Protein AF-A0A355R734-F1 (afdb_monomer_lite)

Secondary structure (DSSP, 8-state):
----HHHHHHHHHHHHHHHHHHHHHHHHHHHHHHHHTTT--TTTSPPPTTTS-HHHHHHHHHHHHHHHHHHHHHHTT-HHHHHHHHHHHHHHTTTTT-

Foldseek 3Di:
DPPPVVVVVVVVVVVVVVVVVLVVLLVVLVVVVVVVCVPPDCVPNPDDLVPDDPLVNVLVVVVVVLVVVLVVCVVVVVVVVNSVSSSCCSVPPSNPPD

pLDDT: mean 83.43, std 11.1, range [43.88, 95.94]

Sequence (98 aa):
SATDYSGEMAVSEQILQRSADAYRRIRNTARFLLSNLSGFDPARDLLAPEDMLALDRWAVDRTLLLQRELEEHYSEYRFWNVYSKVHNFCVQELGGFY

Structure (mmCIF, N/CA/C/O backbone):
data_AF-A0A355R734-F1
#
_entry.id   AF-A0A355R734-F1
#
loop_
_atom_site.group_PDB
_atom_site.id
_atom_site.type_symbol
_atom_site.label_atom_id
_atom_site.label_alt_id
_atom_site.label_comp_id
_atom_site.label_asym_id
_atom_site.label_entity_id
_atom_site.label_seq_id
_atom_site.pdbx_PDB_ins_code
_atom_site.Cartn_x
_atom_site.Cartn_y
_atom_site.Cartn_z
_atom_site.occupancy
_atom_site.B_iso_or_equiv
_atom_site.auth_seq_id
_atom_site.auth_comp_id
_atom_site.auth_asym_id
_atom_site.auth_atom_id
_atom_site.pdbx_PDB_model_num
ATOM 1 N N . SER A 1 1 ? -25.159 10.478 40.161 1.00 43.88 1 SER A N 1
ATOM 2 C CA . SER A 1 1 ? -24.238 9.642 39.376 1.00 43.88 1 SER A CA 1
ATOM 3 C C . SER A 1 1 ? -23.864 10.406 38.125 1.00 43.88 1 SER A C 1
ATOM 5 O O . SER A 1 1 ? -24.583 10.340 37.139 1.00 43.88 1 SER A O 1
ATOM 7 N N . ALA A 1 2 ? -22.836 11.252 38.221 1.00 50.59 2 ALA A N 1
ATOM 8 C CA . ALA A 1 2 ? -22.261 11.919 37.062 1.00 50.59 2 ALA A CA 1
ATOM 9 C C . ALA A 1 2 ? -21.464 10.846 36.325 1.00 50.59 2 ALA A C 1
ATOM 11 O O . ALA A 1 2 ? -20.352 10.515 36.724 1.00 50.59 2 ALA A O 1
ATOM 12 N N . THR A 1 3 ? -22.124 10.190 35.373 1.00 47.56 3 THR A N 1
ATOM 13 C CA . THR A 1 3 ? -21.491 9.247 34.457 1.00 47.56 3 THR A CA 1
ATOM 14 C C . THR A 1 3 ? -20.259 9.930 33.875 1.00 47.56 3 THR A C 1
ATOM 16 O O . THR A 1 3 ? -20.309 11.116 33.549 1.00 47.56 3 THR A O 1
ATOM 19 N N . ASP A 1 4 ? -19.150 9.205 33.847 1.00 55.72 4 ASP A N 1
ATOM 20 C CA . ASP A 1 4 ? -17.816 9.642 33.443 1.00 55.72 4 ASP A CA 1
ATOM 21 C C . ASP A 1 4 ? -17.756 9.981 31.940 1.00 55.72 4 ASP A C 1
ATOM 23 O O . ASP A 1 4 ? -17.103 9.322 31.135 1.00 55.72 4 ASP A O 1
ATOM 27 N N . TYR A 1 5 ? -18.492 11.017 31.538 1.00 54.62 5 TYR A N 1
ATOM 28 C CA . TYR A 1 5 ? -18.558 11.485 30.157 1.00 54.62 5 TYR A CA 1
ATOM 29 C C . TYR A 1 5 ? -17.242 12.130 29.720 1.00 54.62 5 TYR A C 1
ATOM 31 O O . TYR A 1 5 ? -16.937 12.143 28.533 1.00 54.62 5 TYR A O 1
ATOM 39 N N . SER A 1 6 ? -16.442 12.641 30.662 1.00 62.53 6 SER A N 1
ATOM 40 C CA . SER A 1 6 ? -15.106 13.175 30.386 1.00 62.53 6 SER A CA 1
ATOM 41 C C . SER A 1 6 ? -14.143 12.093 29.902 1.00 62.53 6 SER A C 1
ATOM 43 O O . SER A 1 6 ? -13.412 12.330 28.940 1.00 62.53 6 SER A O 1
ATOM 45 N N . GLY A 1 7 ? -14.162 10.908 30.527 1.00 68.12 7 GLY A N 1
ATOM 46 C CA . GLY A 1 7 ? -13.354 9.770 30.096 1.00 68.12 7 GLY A CA 1
ATOM 47 C C . GLY A 1 7 ? -13.785 9.248 28.725 1.00 68.12 7 GLY A C 1
ATOM 48 O O . GLY A 1 7 ? -12.944 9.065 27.845 1.00 68.12 7 GLY A O 1
ATOM 49 N N . GLU A 1 8 ? -15.092 9.085 28.503 1.00 66.38 8 GLU A N 1
ATOM 50 C CA . GLU A 1 8 ? -15.629 8.627 27.212 1.00 66.38 8 GLU A CA 1
ATOM 51 C C . GLU A 1 8 ? -15.377 9.630 26.070 1.00 66.38 8 GLU A C 1
ATOM 53 O O . GLU A 1 8 ? -14.981 9.224 24.973 1.00 66.38 8 GLU A O 1
ATOM 58 N N . MET A 1 9 ? -15.527 10.940 26.314 1.00 68.12 9 MET A N 1
ATOM 59 C CA . MET A 1 9 ? -15.197 11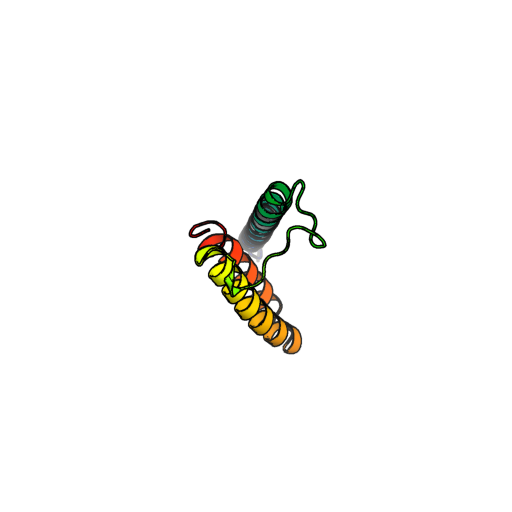.980 25.327 1.00 68.12 9 MET A CA 1
ATOM 60 C C . MET A 1 9 ? -13.710 11.987 24.971 1.00 68.12 9 MET A C 1
ATOM 62 O O . MET A 1 9 ? -13.383 12.034 23.786 1.00 68.12 9 MET A O 1
ATOM 66 N N . ALA A 1 10 ? -12.816 11.899 25.961 1.00 70.75 10 ALA A N 1
ATOM 67 C CA . ALA A 1 10 ? -11.373 11.879 25.717 1.00 70.75 10 ALA A CA 1
ATOM 68 C C . ALA A 1 10 ? -10.945 10.648 24.898 1.00 70.75 10 ALA A C 1
ATOM 70 O O . ALA A 1 10 ? -10.120 10.756 23.989 1.00 70.75 10 ALA A O 1
ATOM 71 N N . VAL A 1 11 ? -11.539 9.481 25.171 1.00 71.94 11 VAL A N 1
ATOM 72 C CA . VAL A 1 11 ? -11.313 8.258 24.385 1.00 71.94 11 VAL A CA 1
ATOM 73 C C . VAL A 1 11 ? -11.815 8.429 22.948 1.00 71.94 11 VAL A C 1
ATOM 75 O O . VAL A 1 11 ? -11.100 8.076 22.011 1.00 71.94 11 VAL A O 1
ATOM 78 N N . SER A 1 12 ? -13.000 9.012 22.751 1.00 76.88 12 SER A N 1
ATOM 79 C CA . SER A 1 12 ? -13.563 9.271 21.419 1.00 76.88 12 SER A CA 1
ATOM 80 C C . SER A 1 12 ? -12.690 10.222 20.592 1.00 76.88 12 SER A C 1
ATOM 82 O O . SER A 1 12 ? -12.340 9.913 19.451 1.00 76.88 12 SER A O 1
ATOM 84 N N . GLU A 1 13 ? -12.252 11.338 21.181 1.00 77.62 13 GLU A N 1
ATOM 85 C CA . GLU A 1 13 ? -11.359 12.297 20.522 1.00 77.62 13 GLU A CA 1
ATOM 86 C C . GLU A 1 13 ? -10.023 11.644 20.142 1.00 77.62 13 GLU A C 1
ATOM 88 O O . GLU A 1 13 ? -9.551 11.787 19.013 1.00 77.62 13 GLU A O 1
ATOM 93 N N . GLN A 1 14 ? -9.454 10.832 21.036 1.00 79.88 14 GLN A N 1
ATOM 94 C CA . GLN A 1 14 ? -8.227 10.094 20.753 1.00 79.88 14 GLN A CA 1
ATOM 95 C C . GLN A 1 14 ? -8.404 9.070 19.615 1.00 79.88 14 GLN A C 1
ATOM 97 O O . GLN A 1 14 ? -7.501 8.910 18.788 1.00 79.88 14 GLN A O 1
ATOM 102 N N . ILE A 1 15 ? -9.548 8.381 19.542 1.00 76.94 15 ILE A N 1
ATOM 103 C CA . ILE A 1 15 ? -9.871 7.433 18.461 1.00 76.94 15 ILE A CA 1
ATOM 104 C C . ILE A 1 15 ? -10.016 8.163 17.121 1.00 76.94 15 ILE A C 1
ATOM 106 O O . ILE A 1 15 ? -9.450 7.724 16.112 1.00 76.94 15 ILE A O 1
ATOM 110 N N . LEU A 1 16 ? -10.734 9.289 17.099 1.00 76.88 16 LEU A N 1
ATOM 111 C CA . LEU A 1 16 ? -10.906 10.109 15.899 1.00 76.88 16 LEU A CA 1
ATOM 112 C C . LEU A 1 16 ? -9.567 10.665 15.410 1.00 76.88 16 LEU A C 1
ATOM 114 O O . LEU A 1 16 ? -9.264 10.577 14.219 1.00 76.88 16 LEU A O 1
ATOM 118 N N . GLN A 1 17 ? -8.728 11.153 16.325 1.00 83.31 17 GLN A N 1
ATOM 119 C CA . GLN A 1 17 ? -7.406 11.673 15.994 1.00 83.31 17 GLN A CA 1
ATOM 120 C C . GLN A 1 17 ? -6.507 10.588 15.382 1.00 83.31 17 GLN A C 1
ATOM 122 O O . GLN A 1 17 ? -5.928 10.799 14.316 1.00 83.31 17 GLN A O 1
ATOM 127 N N . ARG A 1 18 ? -6.457 9.392 15.988 1.00 82.00 18 ARG A N 1
ATOM 128 C CA . ARG A 1 18 ? -5.708 8.244 15.437 1.00 82.00 18 ARG A CA 1
ATOM 129 C C . ARG A 1 18 ? -6.197 7.853 14.042 1.00 82.00 18 ARG A C 1
ATOM 131 O O . ARG A 1 18 ? -5.384 7.545 13.172 1.00 82.00 18 ARG A O 1
ATOM 138 N N . SER A 1 19 ? -7.510 7.898 13.820 1.00 80.12 19 SER A N 1
ATOM 139 C CA . SER A 1 19 ? -8.119 7.597 12.518 1.00 80.12 19 SER A CA 1
ATOM 140 C C . SER A 1 19 ? -7.731 8.634 11.459 1.00 80.12 19 SER A C 1
ATOM 142 O O . SER A 1 19 ? -7.357 8.284 10.337 1.00 80.12 19 SER A O 1
ATOM 144 N N . ALA A 1 20 ? -7.751 9.919 11.824 1.00 83.2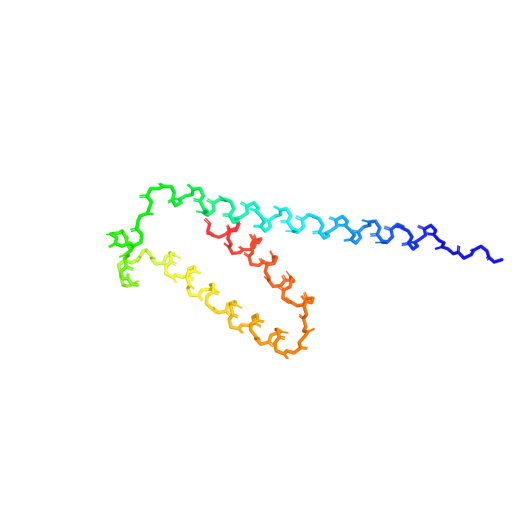5 20 ALA A N 1
ATOM 145 C CA . ALA A 1 20 ? -7.334 11.008 10.947 1.00 83.25 20 ALA A CA 1
ATOM 146 C C . ALA A 1 20 ? -5.845 10.915 10.582 1.00 83.25 20 ALA A C 1
ATOM 148 O O . ALA A 1 20 ? -5.480 11.123 9.422 1.00 83.25 20 ALA A O 1
ATOM 149 N N . ASP A 1 21 ? -4.984 10.583 11.545 1.00 85.31 21 ASP A N 1
ATOM 150 C CA . ASP A 1 21 ? -3.540 10.467 11.338 1.00 85.31 21 ASP A CA 1
ATOM 151 C C . ASP A 1 21 ? -3.181 9.320 10.389 1.00 85.31 21 ASP A C 1
ATOM 153 O O . ASP A 1 21 ? -2.406 9.517 9.445 1.00 85.31 21 ASP A O 1
ATOM 157 N N . ALA A 1 22 ? -3.806 8.156 10.570 1.00 82.50 22 ALA A N 1
ATOM 158 C CA . ALA A 1 22 ? -3.629 7.022 9.674 1.00 82.50 22 ALA A CA 1
ATOM 159 C C . ALA A 1 22 ? -4.093 7.330 8.248 1.00 82.50 22 ALA A C 1
ATOM 161 O O . ALA A 1 22 ? -3.360 7.072 7.292 1.00 82.50 22 ALA A O 1
ATOM 162 N N . TYR A 1 23 ? -5.270 7.949 8.093 1.00 83.88 23 TYR A N 1
ATOM 163 C CA . TYR A 1 23 ? -5.761 8.374 6.783 1.00 83.88 23 TYR A CA 1
ATOM 164 C C . TYR A 1 23 ? -4.789 9.350 6.109 1.00 83.88 23 TYR A C 1
ATOM 166 O O . TYR A 1 23 ? -4.456 9.204 4.929 1.00 83.88 23 TYR A O 1
ATOM 174 N N . ARG A 1 24 ? -4.279 10.332 6.865 1.00 87.56 24 ARG A N 1
ATOM 175 C CA . ARG A 1 24 ? -3.322 11.320 6.352 1.00 87.56 24 ARG A CA 1
ATOM 176 C C . ARG A 1 24 ? -2.041 10.643 5.862 1.00 87.56 24 ARG A C 1
ATOM 178 O O . ARG A 1 24 ? -1.507 11.054 4.832 1.00 87.56 24 ARG A O 1
ATOM 185 N N . ARG A 1 25 ? -1.574 9.601 6.558 1.00 86.38 25 ARG A N 1
ATOM 186 C CA . ARG A 1 25 ? -0.401 8.817 6.156 1.00 86.38 25 ARG A CA 1
ATOM 187 C C . ARG A 1 25 ? -0.648 8.011 4.884 1.00 86.38 25 ARG A C 1
ATOM 189 O O . ARG A 1 25 ? 0.121 8.182 3.945 1.00 86.38 25 ARG A O 1
ATOM 196 N N . ILE A 1 26 ? -1.738 7.246 4.815 1.00 86.50 26 ILE A N 1
ATOM 197 C CA . ILE A 1 26 ? -2.122 6.487 3.610 1.00 86.50 26 ILE A CA 1
ATOM 198 C C . ILE A 1 26 ? -2.174 7.418 2.391 1.00 86.50 26 ILE A C 1
ATOM 200 O O . ILE A 1 26 ? -1.544 7.160 1.366 1.00 86.50 26 ILE A O 1
ATOM 204 N N . ARG A 1 27 ? -2.853 8.564 2.528 1.00 88.88 27 ARG A N 1
ATOM 205 C CA . ARG A 1 27 ? -2.950 9.571 1.464 1.00 88.88 27 ARG A CA 1
ATOM 206 C C . ARG A 1 27 ? -1.583 10.112 1.041 1.00 88.88 27 ARG A C 1
ATOM 208 O O . ARG A 1 27 ? -1.347 10.313 -0.147 1.00 88.88 27 ARG A O 1
ATOM 215 N N . ASN A 1 28 ? -0.696 10.396 1.992 1.00 87.44 28 ASN A N 1
ATOM 216 C CA . ASN A 1 28 ? 0.629 10.934 1.688 1.00 87.44 28 ASN A CA 1
ATOM 217 C C . ASN A 1 28 ? 1.505 9.916 0.950 1.00 87.44 28 ASN A C 1
ATOM 219 O O . ASN A 1 28 ? 2.167 10.306 -0.008 1.00 87.44 28 ASN A O 1
ATOM 223 N N . THR A 1 29 ? 1.464 8.641 1.347 1.00 87.62 29 THR A N 1
ATOM 224 C CA . THR A 1 29 ? 2.155 7.550 0.645 1.00 87.62 29 THR A CA 1
ATOM 225 C C . THR A 1 29 ? 1.633 7.416 -0.785 1.00 87.62 29 THR A C 1
ATOM 227 O O . THR A 1 29 ? 2.419 7.451 -1.726 1.00 87.62 29 THR A O 1
ATOM 230 N N . ALA A 1 30 ? 0.309 7.383 -0.976 1.00 85.94 30 ALA A N 1
ATOM 231 C CA . ALA A 1 30 ? -0.288 7.332 -2.312 1.00 85.94 30 ALA A CA 1
ATOM 232 C C . ALA A 1 30 ? 0.113 8.540 -3.173 1.00 85.94 30 ALA A C 1
ATOM 234 O O . ALA A 1 30 ? 0.470 8.390 -4.338 1.00 85.94 30 ALA A O 1
ATOM 235 N N . ARG A 1 31 ? 0.114 9.747 -2.592 1.00 88.19 31 ARG A N 1
ATOM 236 C CA . ARG A 1 31 ? 0.552 10.961 -3.289 1.00 88.19 31 ARG A CA 1
ATOM 237 C C . ARG A 1 31 ? 2.020 10.886 -3.701 1.00 88.19 31 ARG A C 1
ATOM 239 O O . ARG A 1 31 ? 2.340 11.309 -4.801 1.00 88.19 31 ARG A O 1
ATOM 246 N N . PHE A 1 32 ? 2.898 10.373 -2.840 1.00 85.62 32 PHE A N 1
ATOM 247 C CA . PHE A 1 32 ? 4.310 10.188 -3.173 1.00 85.62 32 PHE A CA 1
ATOM 248 C C . PHE A 1 32 ? 4.477 9.237 -4.363 1.00 85.62 32 PHE A C 1
ATOM 250 O O . PHE A 1 32 ? 5.118 9.609 -5.340 1.00 85.62 32 PHE A O 1
ATOM 257 N N . LEU A 1 33 ? 3.822 8.072 -4.329 1.00 84.75 33 LEU A N 1
ATOM 258 C CA . LEU A 1 33 ? 3.850 7.110 -5.436 1.00 84.75 33 LEU A CA 1
ATOM 259 C C . LEU A 1 33 ? 3.345 7.732 -6.745 1.00 84.75 33 LEU A C 1
ATOM 261 O O . LEU A 1 33 ? 4.033 7.669 -7.757 1.00 84.75 33 LEU A O 1
ATOM 265 N N . LEU A 1 34 ? 2.190 8.404 -6.719 1.00 85.44 34 LEU A N 1
ATOM 266 C CA . LEU A 1 34 ? 1.619 9.046 -7.907 1.00 85.44 34 LEU A CA 1
ATOM 267 C C . LEU A 1 34 ? 2.503 10.171 -8.458 1.00 85.44 34 LEU A C 1
ATOM 269 O O . LEU A 1 34 ? 2.631 10.304 -9.671 1.00 85.44 34 LEU A O 1
ATOM 273 N N . SER A 1 35 ? 3.132 10.965 -7.589 1.00 86.56 35 SER A N 1
ATOM 274 C CA . SER A 1 35 ? 4.059 12.015 -8.021 1.00 86.56 35 SER A CA 1
ATOM 275 C C . SER A 1 35 ? 5.303 11.449 -8.711 1.00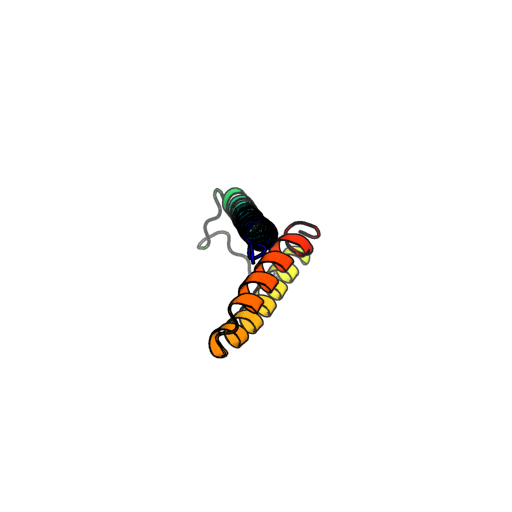 86.56 35 SER A C 1
ATOM 277 O O . SER A 1 35 ? 5.803 12.072 -9.645 1.00 86.56 35 SER A O 1
ATOM 279 N N . ASN A 1 36 ? 5.787 10.277 -8.287 1.00 84.00 36 ASN A N 1
ATOM 280 C CA . ASN A 1 36 ? 6.922 9.603 -8.929 1.00 84.00 36 ASN A CA 1
ATOM 281 C C . ASN A 1 36 ? 6.570 9.007 -10.301 1.00 84.00 36 ASN A C 1
ATOM 283 O O . ASN A 1 36 ? 7.463 8.781 -11.109 1.00 84.00 36 ASN A O 1
ATOM 287 N N . LEU A 1 37 ? 5.282 8.805 -10.596 1.00 83.56 37 LEU A N 1
ATOM 288 C CA . LEU A 1 37 ? 4.799 8.332 -11.899 1.00 83.56 37 LEU A CA 1
ATOM 289 C C . LEU A 1 37 ? 4.549 9.471 -12.902 1.00 83.56 37 LEU A C 1
ATOM 291 O O . LEU A 1 37 ? 3.983 9.248 -13.972 1.00 83.56 37 LEU A O 1
ATOM 295 N N . SER A 1 38 ? 4.948 10.706 -12.583 1.00 84.12 38 SER A N 1
ATOM 296 C CA . SER A 1 38 ? 4.799 11.838 -13.499 1.00 84.12 38 SER A CA 1
ATOM 297 C C . SER A 1 38 ? 5.590 11.602 -14.790 1.00 84.12 38 SER A C 1
ATOM 299 O O . SER A 1 38 ? 6.814 11.699 -14.799 1.00 84.12 38 SER A O 1
ATOM 301 N N . GLY A 1 39 ? 4.877 11.361 -15.892 1.00 83.44 39 GLY A N 1
ATOM 302 C CA . GLY A 1 39 ? 5.468 11.097 -17.207 1.00 83.44 39 GLY A CA 1
ATOM 303 C C . GLY A 1 39 ? 5.646 9.615 -17.543 1.00 83.44 39 GLY A C 1
ATOM 304 O O . GLY A 1 39 ? 6.167 9.328 -18.612 1.00 83.44 39 GLY A O 1
ATOM 305 N N . PHE A 1 40 ? 5.196 8.704 -16.675 1.00 87.06 40 PHE A N 1
ATOM 306 C CA . PHE A 1 40 ? 5.126 7.273 -16.962 1.00 87.06 40 PHE A CA 1
ATOM 307 C C . PHE A 1 40 ? 3.882 6.958 -17.804 1.00 87.06 40 PHE A C 1
ATOM 309 O O . PHE A 1 40 ? 2.754 7.218 -17.374 1.00 87.06 40 PHE A O 1
ATOM 316 N N . ASP A 1 41 ? 4.079 6.384 -18.988 1.00 88.31 41 ASP A N 1
ATOM 317 C CA . ASP A 1 41 ? 3.018 5.857 -19.843 1.00 88.31 41 ASP A CA 1
ATOM 318 C C . ASP A 1 41 ? 3.013 4.318 -19.777 1.00 88.31 41 ASP A C 1
ATOM 320 O O . ASP A 1 41 ? 3.900 3.677 -20.347 1.00 88.31 41 ASP A O 1
ATOM 324 N N . PRO A 1 42 ? 2.004 3.685 -19.147 1.00 86.75 42 PRO A N 1
ATOM 325 C CA . PRO A 1 42 ? 1.916 2.229 -19.059 1.00 86.75 42 PRO A CA 1
ATOM 326 C C . PRO A 1 42 ? 1.928 1.506 -20.414 1.00 86.75 42 PRO A C 1
ATOM 328 O O . PRO A 1 42 ? 2.285 0.334 -20.470 1.00 86.75 42 PRO A O 1
ATOM 331 N N . ALA A 1 43 ? 1.533 2.164 -21.509 1.00 89.31 43 ALA A N 1
ATOM 332 C CA . ALA A 1 43 ? 1.561 1.551 -22.836 1.00 89.31 43 ALA A CA 1
ATOM 333 C C . ALA A 1 43 ? 2.977 1.471 -23.433 1.00 89.31 43 ALA A C 1
ATOM 335 O O . ALA A 1 43 ? 3.191 0.731 -24.393 1.00 89.31 43 ALA A O 1
ATOM 336 N N . ARG A 1 44 ? 3.930 2.249 -22.904 1.00 88.69 44 ARG A N 1
ATOM 337 C CA . ARG A 1 44 ? 5.274 2.424 -23.478 1.00 88.69 44 ARG A CA 1
ATOM 338 C C . ARG A 1 44 ? 6.401 2.062 -22.519 1.00 88.69 44 ARG A C 1
ATOM 340 O O . ARG A 1 44 ? 7.405 1.518 -22.964 1.00 88.69 44 ARG A O 1
ATOM 347 N N . ASP A 1 45 ? 6.223 2.363 -21.239 1.00 89.50 45 ASP A N 1
ATOM 348 C CA . ASP A 1 45 ? 7.286 2.342 -20.230 1.00 89.50 45 ASP A CA 1
ATOM 349 C C . ASP A 1 45 ? 7.167 1.149 -19.268 1.00 89.50 45 ASP A C 1
ATOM 351 O O . ASP A 1 45 ? 8.021 0.950 -18.404 1.00 89.50 45 ASP A O 1
ATOM 355 N N . LEU A 1 46 ? 6.100 0.352 -19.388 1.00 88.75 46 LEU A N 1
ATOM 356 C CA . LEU A 1 46 ? 5.850 -0.782 -18.506 1.00 88.75 46 LEU A CA 1
ATOM 357 C C . LEU A 1 46 ? 6.807 -1.933 -18.828 1.00 88.75 46 LEU A C 1
ATOM 359 O O . LEU A 1 46 ? 6.854 -2.434 -19.950 1.00 88.75 46 LEU A O 1
ATOM 363 N N . LEU A 1 47 ? 7.569 -2.344 -17.818 1.00 90.19 47 LEU A N 1
ATOM 364 C CA . LEU A 1 47 ? 8.560 -3.409 -17.924 1.00 90.19 47 LEU A CA 1
ATOM 365 C C . LEU A 1 47 ? 7.955 -4.767 -17.56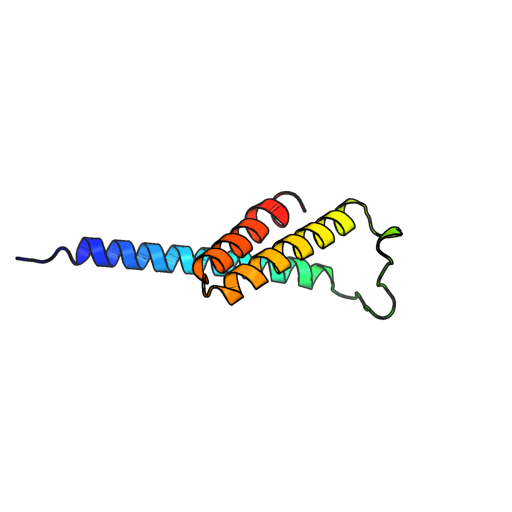8 1.00 90.19 47 LEU A C 1
ATOM 367 O O . LEU A 1 47 ? 7.056 -4.864 -16.727 1.00 90.19 47 LEU A O 1
ATOM 371 N N . ALA A 1 48 ? 8.490 -5.826 -18.175 1.00 91.19 48 ALA A N 1
ATOM 372 C CA . ALA A 1 48 ? 8.205 -7.182 -17.734 1.00 91.19 48 ALA A CA 1
ATOM 373 C C . ALA A 1 48 ? 8.792 -7.414 -16.324 1.00 91.19 48 ALA A C 1
ATOM 375 O O . ALA A 1 48 ? 9.792 -6.785 -15.967 1.00 91.19 48 ALA A O 1
ATOM 376 N N . PRO A 1 49 ? 8.210 -8.306 -15.500 1.00 87.56 49 PRO A N 1
ATOM 377 C CA . PRO A 1 49 ? 8.693 -8.559 -14.139 1.00 87.56 49 PRO A CA 1
ATOM 378 C C . PRO A 1 49 ? 10.182 -8.933 -14.051 1.00 87.56 49 PRO A C 1
ATOM 380 O O . PRO A 1 49 ? 10.848 -8.632 -13.063 1.00 87.56 49 PRO A O 1
ATOM 383 N N . GLU A 1 50 ? 10.717 -9.608 -15.061 1.00 91.56 50 GLU A N 1
ATOM 384 C CA . GLU A 1 50 ? 12.129 -9.973 -15.186 1.00 91.56 50 GLU A CA 1
ATOM 385 C C . GLU A 1 50 ? 13.068 -8.776 -15.389 1.00 91.56 50 GLU A C 1
ATOM 387 O O . GLU A 1 50 ? 14.216 -8.846 -14.949 1.00 91.56 50 GLU A O 1
ATOM 392 N N . ASP A 1 51 ? 12.569 -7.685 -15.973 1.00 92.69 51 ASP A N 1
ATOM 393 C CA . ASP A 1 51 ? 13.328 -6.467 -16.278 1.00 92.69 51 ASP A CA 1
ATOM 394 C C . ASP A 1 51 ? 13.217 -5.405 -15.170 1.00 92.69 51 ASP A C 1
ATOM 396 O O . ASP A 1 51 ? 13.927 -4.397 -15.183 1.00 92.69 51 ASP A O 1
ATOM 400 N N . MET A 1 52 ? 12.333 -5.619 -14.191 1.00 90.81 52 MET A N 1
ATOM 401 C CA . MET A 1 52 ? 12.206 -4.751 -13.020 1.00 90.81 52 MET A CA 1
ATOM 402 C C . MET A 1 52 ? 13.434 -4.866 -12.115 1.00 90.81 52 MET A C 1
ATOM 404 O O . MET A 1 52 ? 14.017 -5.943 -11.945 1.00 90.81 52 MET A O 1
ATOM 408 N N . LEU A 1 53 ? 13.776 -3.773 -11.426 1.00 90.94 53 LEU A N 1
ATOM 409 C CA . LEU A 1 53 ? 14.717 -3.864 -10.314 1.00 90.94 53 LEU A CA 1
ATOM 410 C C . LEU A 1 53 ? 14.178 -4.862 -9.283 1.00 90.94 53 LEU A C 1
ATOM 412 O O . LEU A 1 53 ? 12.976 -4.932 -9.021 1.00 90.94 53 LEU A O 1
ATOM 416 N N . ALA A 1 54 ? 15.077 -5.623 -8.657 1.00 89.81 54 ALA A N 1
ATOM 417 C CA . ALA A 1 54 ? 14.685 -6.639 -7.681 1.00 89.81 54 ALA A CA 1
ATOM 418 C C . ALA A 1 54 ? 13.828 -6.061 -6.539 1.00 89.81 54 ALA A C 1
ATOM 420 O O . ALA A 1 54 ? 12.927 -6.741 -6.051 1.00 89.81 54 ALA A O 1
ATOM 421 N N . LEU A 1 55 ? 14.088 -4.805 -6.155 1.00 87.81 55 LEU A N 1
ATOM 422 C CA . LEU A 1 55 ? 13.313 -4.076 -5.154 1.00 87.81 55 LEU A CA 1
ATOM 423 C C . LEU A 1 55 ? 11.893 -3.748 -5.639 1.00 87.81 55 LEU A C 1
ATOM 425 O O . LEU A 1 55 ? 10.941 -3.990 -4.904 1.00 87.81 55 LEU A O 1
ATOM 429 N N . ASP A 1 56 ? 11.737 -3.261 -6.872 1.00 87.19 56 ASP A N 1
ATOM 430 C CA . ASP A 1 56 ? 10.421 -2.943 -7.441 1.00 87.19 56 ASP A CA 1
ATOM 431 C C . ASP A 1 56 ? 9.571 -4.205 -7.584 1.00 87.19 56 ASP A C 1
ATOM 433 O O . ASP A 1 56 ? 8.412 -4.240 -7.174 1.00 87.19 56 ASP A O 1
ATOM 437 N N . ARG A 1 57 ? 10.176 -5.294 -8.075 1.00 90.00 57 ARG A N 1
ATOM 438 C CA . ARG A 1 57 ? 9.504 -6.594 -8.158 1.00 90.00 57 ARG A CA 1
ATOM 439 C C . ARG A 1 57 ? 9.068 -7.099 -6.784 1.00 90.00 57 ARG A C 1
ATOM 441 O O . ARG A 1 57 ? 7.972 -7.637 -6.649 1.00 90.00 57 ARG A O 1
ATOM 448 N N . TRP A 1 58 ? 9.911 -6.924 -5.769 1.00 90.12 58 TRP A N 1
ATOM 449 C CA . TRP A 1 58 ? 9.567 -7.263 -4.390 1.00 90.12 58 TRP A CA 1
ATOM 450 C C . TRP A 1 58 ? 8.404 -6.408 -3.867 1.00 90.12 58 TRP A C 1
ATOM 452 O O . TRP A 1 58 ? 7.488 -6.950 -3.256 1.00 90.12 58 TRP A O 1
ATOM 462 N N . ALA A 1 59 ? 8.383 -5.103 -4.151 1.00 89.75 59 ALA A N 1
ATOM 463 C CA . ALA A 1 59 ? 7.297 -4.217 -3.733 1.00 89.75 59 ALA A CA 1
ATOM 464 C C . ALA A 1 59 ? 5.957 -4.588 -4.399 1.00 89.75 59 ALA A C 1
ATOM 466 O O . ALA A 1 59 ? 4.910 -4.582 -3.744 1.00 89.75 59 ALA A O 1
ATOM 467 N N . VAL A 1 60 ? 5.981 -4.969 -5.682 1.00 90.81 60 VAL A N 1
ATOM 468 C CA . VAL A 1 60 ? 4.801 -5.474 -6.405 1.00 90.81 60 VAL A CA 1
ATOM 469 C C . VAL A 1 60 ? 4.304 -6.790 -5.801 1.00 90.81 60 VAL A C 1
ATOM 471 O O . VAL A 1 60 ? 3.106 -6.923 -5.546 1.00 90.81 60 VAL A O 1
ATOM 474 N N . ASP A 1 61 ? 5.201 -7.736 -5.507 1.00 92.44 61 ASP A N 1
ATOM 475 C CA . ASP A 1 61 ? 4.848 -9.004 -4.851 1.00 92.44 61 ASP A CA 1
ATOM 476 C C . ASP A 1 61 ? 4.215 -8.775 -3.470 1.00 92.44 61 ASP A C 1
ATOM 478 O O . ASP A 1 61 ? 3.140 -9.298 -3.169 1.00 92.44 61 ASP A O 1
ATOM 482 N N . ARG A 1 62 ? 4.810 -7.904 -2.650 1.00 92.69 62 ARG A N 1
ATOM 483 C CA . ARG A 1 62 ? 4.261 -7.540 -1.338 1.00 92.69 62 ARG A CA 1
ATOM 484 C C . ARG A 1 62 ? 2.884 -6.899 -1.428 1.00 92.69 62 ARG A C 1
ATOM 486 O O . ARG A 1 62 ? 1.999 -7.239 -0.642 1.00 92.69 62 ARG A O 1
ATOM 493 N N . THR A 1 63 ? 2.683 -6.029 -2.414 1.00 92.69 63 THR A N 1
ATOM 494 C CA . THR A 1 63 ? 1.379 -5.411 -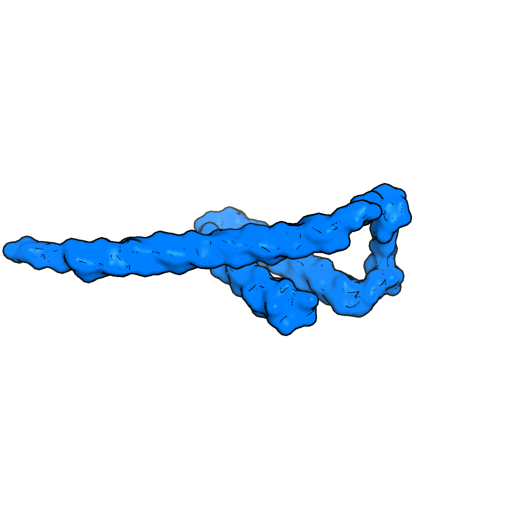2.679 1.00 92.69 63 THR A CA 1
ATOM 495 C C . THR A 1 63 ? 0.337 -6.463 -3.067 1.00 92.69 63 THR A C 1
ATOM 497 O O . THR A 1 63 ? -0.788 -6.422 -2.569 1.00 92.69 63 THR A O 1
ATOM 500 N N . LEU A 1 64 ? 0.710 -7.448 -3.892 1.00 94.69 64 LEU A N 1
ATOM 501 C CA . LEU A 1 64 ? -0.173 -8.551 -4.279 1.00 94.69 64 LEU A CA 1
ATOM 502 C C . LEU A 1 64 ? -0.552 -9.437 -3.081 1.00 94.69 64 LEU A C 1
ATOM 504 O O . LEU A 1 64 ? -1.715 -9.816 -2.938 1.00 94.69 64 LEU A O 1
ATOM 508 N N . LEU A 1 65 ? 0.409 -9.762 -2.212 1.00 95.06 65 LEU A N 1
ATOM 509 C CA . LEU A 1 65 ? 0.151 -10.533 -0.992 1.00 95.06 65 LEU A CA 1
ATOM 510 C C . LEU A 1 65 ? -0.793 -9.788 -0.046 1.00 95.06 65 LEU A C 1
ATOM 512 O O . LEU A 1 65 ? -1.735 -10.391 0.469 1.00 95.06 65 LEU A O 1
ATOM 516 N N . LEU A 1 66 ? -0.583 -8.480 0.133 1.00 94.75 66 LEU A N 1
ATOM 517 C CA . LEU A 1 66 ? -1.495 -7.641 0.902 1.00 94.75 66 LEU A CA 1
ATOM 518 C C . LEU A 1 66 ? -2.899 -7.672 0.297 1.00 94.75 66 LEU A C 1
ATOM 520 O O . LEU A 1 66 ? -3.854 -7.917 1.023 1.00 94.75 66 LEU A O 1
ATOM 524 N N . GLN A 1 67 ? -3.035 -7.449 -1.013 1.00 95.06 67 GLN A N 1
ATOM 525 C CA . GLN A 1 67 ? -4.339 -7.420 -1.676 1.00 95.06 67 GLN A CA 1
ATOM 526 C C . GLN A 1 67 ? -5.141 -8.700 -1.414 1.00 95.06 67 GLN A C 1
ATOM 528 O O . GLN A 1 67 ? -6.313 -8.611 -1.056 1.00 95.06 67 GLN A O 1
ATOM 533 N N . ARG A 1 68 ? -4.505 -9.872 -1.524 1.00 95.94 68 ARG A N 1
ATOM 534 C CA . ARG A 1 68 ? -5.155 -11.163 -1.246 1.00 95.94 68 ARG A CA 1
ATOM 535 C C . ARG A 1 68 ? -5.678 -11.248 0.187 1.00 95.94 68 ARG A C 1
ATOM 537 O O . ARG A 1 68 ? -6.825 -11.621 0.403 1.00 95.94 68 ARG A O 1
ATOM 544 N N . GLU A 1 69 ? -4.871 -10.833 1.160 1.00 94.56 69 GLU A N 1
ATOM 545 C CA . GLU A 1 69 ? -5.291 -10.800 2.565 1.00 94.56 69 GLU A CA 1
ATOM 546 C C . GLU A 1 69 ? -6.447 -9.807 2.802 1.00 94.56 69 GLU A C 1
ATOM 548 O O . GLU A 1 69 ? -7.359 -10.063 3.592 1.00 94.56 69 GLU A O 1
ATOM 553 N N . LEU A 1 70 ? -6.450 -8.672 2.096 1.00 93.94 70 LEU A N 1
ATOM 554 C CA . LEU A 1 70 ? -7.547 -7.710 2.174 1.00 93.94 70 LEU A CA 1
ATOM 555 C C . LEU A 1 70 ? -8.843 -8.271 1.583 1.00 93.94 70 LEU A C 1
ATOM 557 O O . LEU A 1 70 ? -9.899 -8.069 2.177 1.00 93.94 70 LEU A O 1
ATOM 561 N N . GLU A 1 71 ? -8.777 -8.968 0.449 1.00 94.56 71 GLU A N 1
ATOM 562 C CA . GLU A 1 71 ? -9.931 -9.628 -0.176 1.00 94.56 71 GLU A CA 1
ATOM 563 C C . GLU A 1 71 ? -10.569 -10.652 0.777 1.00 94.56 71 GLU A C 1
ATOM 565 O O . GLU A 1 71 ? -11.791 -10.649 0.955 1.00 94.56 71 GLU A O 1
ATOM 570 N N . GLU A 1 72 ? -9.753 -11.446 1.478 1.00 94.00 72 GLU A N 1
ATOM 571 C CA . GLU A 1 72 ? -10.221 -12.366 2.523 1.00 94.00 72 GLU A CA 1
ATOM 572 C C . GLU A 1 72 ? -10.931 -11.615 3.659 1.00 94.00 72 GLU A C 1
ATOM 574 O O . GLU A 1 72 ? -12.069 -11.931 4.012 1.00 94.00 72 GLU A O 1
ATOM 579 N N . HIS A 1 73 ? -10.319 -10.560 4.200 1.00 90.81 73 HIS A N 1
ATOM 580 C CA . HIS A 1 73 ? -10.931 -9.770 5.271 1.00 90.81 73 HIS A CA 1
ATOM 581 C C . HIS A 1 73 ? -12.205 -9.032 4.845 1.00 90.81 73 HIS A C 1
ATOM 583 O O . HIS A 1 73 ? -13.122 -8.889 5.660 1.00 90.81 73 HIS A O 1
ATOM 589 N N . TYR A 1 74 ? -12.291 -8.584 3.592 1.00 89.88 74 TYR A N 1
ATOM 590 C CA . TYR A 1 74 ? -13.516 -8.017 3.034 1.00 89.88 74 TYR A CA 1
ATOM 591 C C . TYR A 1 74 ? -14.630 -9.061 2.948 1.00 89.88 74 TYR A C 1
ATOM 593 O O . TYR A 1 74 ? -15.766 -8.746 3.305 1.00 89.88 74 TYR A O 1
ATOM 601 N N . SER A 1 75 ? -14.312 -10.298 2.551 1.00 93.06 75 SER A N 1
ATOM 602 C CA . SER A 1 75 ? -15.291 -11.394 2.491 1.00 93.06 75 SER A CA 1
ATOM 603 C C . SER A 1 75 ? -15.883 -11.741 3.866 1.00 93.06 75 SER A C 1
ATOM 605 O O . SER A 1 75 ? -17.049 -12.116 3.972 1.00 93.06 75 SER A O 1
ATOM 607 N N . GLU A 1 76 ? -15.108 -11.533 4.933 1.00 93.94 76 GLU A N 1
ATOM 608 C CA . GLU A 1 76 ? -15.512 -11.772 6.322 1.00 93.94 76 GLU A CA 1
ATOM 609 C C . GLU A 1 76 ? -16.067 -10.520 7.029 1.00 93.94 76 GLU A C 1
ATOM 611 O O . GLU A 1 76 ? -16.307 -10.551 8.238 1.00 93.94 76 GLU A O 1
ATOM 616 N N . TYR A 1 77 ? -16.244 -9.401 6.313 1.00 87.31 77 TYR A N 1
ATOM 617 C CA . TYR A 1 77 ? -16.669 -8.106 6.868 1.00 87.31 77 TYR A CA 1
ATOM 618 C C . TYR A 1 77 ? -15.771 -7.583 8.012 1.00 87.31 77 TYR A C 1
ATOM 620 O O . TYR A 1 77 ? -16.199 -6.805 8.870 1.00 87.31 77 TYR A O 1
ATOM 628 N N . ARG A 1 78 ? -14.485 -7.963 8.026 1.00 85.88 78 ARG A N 1
ATOM 629 C CA . ARG A 1 78 ? -13.492 -7.553 9.037 1.00 85.88 78 ARG A CA 1
ATOM 630 C C . ARG A 1 78 ? -12.791 -6.250 8.646 1.00 85.88 78 ARG A C 1
ATOM 632 O O . ARG A 1 78 ? -11.570 -6.190 8.514 1.00 85.88 78 ARG A O 1
ATOM 639 N N . PHE A 1 79 ? -13.559 -5.171 8.497 1.00 81.31 79 PHE A N 1
ATOM 640 C CA . PHE A 1 79 ? -13.059 -3.872 8.013 1.00 81.31 79 PHE A CA 1
ATOM 641 C C . PHE A 1 79 ? -11.948 -3.256 8.876 1.00 81.31 79 PHE A C 1
ATOM 643 O O . PHE A 1 79 ? -11.054 -2.588 8.356 1.00 81.31 79 PHE A O 1
ATOM 650 N N . TRP A 1 80 ? -11.965 -3.503 10.189 1.00 83.56 80 TRP A N 1
ATOM 651 C CA . TRP A 1 80 ? -10.892 -3.051 11.078 1.00 83.56 80 TRP A CA 1
ATOM 652 C C . TRP A 1 80 ? -9.533 -3.662 10.707 1.00 83.56 80 TRP A C 1
ATOM 654 O O . TRP A 1 80 ? -8.517 -2.964 10.706 1.00 83.56 80 TRP A O 1
ATOM 664 N N . ASN A 1 81 ? -9.518 -4.943 10.324 1.00 86.62 81 ASN A N 1
ATOM 665 C CA . ASN A 1 81 ? -8.296 -5.623 9.904 1.00 86.62 81 ASN A CA 1
ATOM 666 C C . ASN A 1 81 ? -7.781 -5.046 8.587 1.00 86.62 81 ASN A C 1
ATOM 668 O O . ASN A 1 81 ? -6.589 -4.777 8.483 1.00 86.62 81 ASN A O 1
ATOM 672 N N . VAL A 1 82 ? -8.676 -4.775 7.628 1.00 88.19 82 VAL A N 1
ATOM 673 C CA . VAL A 1 82 ? -8.326 -4.113 6.360 1.00 88.19 82 VAL A CA 1
ATOM 674 C C . VAL A 1 82 ? -7.614 -2.789 6.623 1.00 88.19 82 VAL A C 1
ATOM 676 O O . VAL A 1 82 ? -6.507 -2.561 6.137 1.00 88.19 82 VAL A O 1
ATOM 679 N N . TYR A 1 83 ? -8.217 -1.937 7.452 1.00 86.19 83 TYR A N 1
ATOM 680 C CA . TYR A 1 83 ? -7.637 -0.648 7.815 1.00 86.19 83 TYR A CA 1
ATOM 681 C C . TYR A 1 83 ? -6.259 -0.797 8.475 1.00 86.19 83 TYR A C 1
ATOM 683 O O . TYR A 1 83 ? -5.300 -0.140 8.063 1.00 86.19 83 TYR A O 1
ATOM 691 N N . SER A 1 84 ? -6.139 -1.681 9.470 1.00 88.44 84 SER A N 1
ATOM 692 C CA . SER A 1 84 ? -4.880 -1.902 10.186 1.00 88.44 84 SER A CA 1
ATOM 693 C C . SER A 1 84 ? -3.773 -2.402 9.253 1.00 88.44 84 SER A C 1
ATOM 695 O O . SER A 1 84 ? -2.643 -1.917 9.320 1.00 88.44 84 SER A O 1
ATOM 697 N N . LYS A 1 85 ? -4.105 -3.319 8.339 1.00 91.50 85 LYS A N 1
ATOM 698 C CA . LYS A 1 85 ? -3.180 -3.895 7.359 1.00 91.50 85 LYS A CA 1
ATOM 699 C C . LYS A 1 85 ? -2.676 -2.859 6.362 1.00 91.50 85 LYS A C 1
ATOM 701 O O . LYS A 1 85 ? -1.464 -2.722 6.206 1.00 91.50 85 LYS A O 1
ATOM 706 N N . VAL A 1 86 ? -3.576 -2.075 5.765 1.00 90.25 86 VAL A N 1
ATOM 707 C CA . VAL A 1 86 ? -3.204 -0.998 4.831 1.00 90.25 86 VAL A CA 1
ATOM 708 C C . VAL A 1 86 ? -2.335 0.048 5.527 1.00 90.25 86 VAL A C 1
ATOM 710 O O . VAL A 1 86 ? -1.293 0.436 5.003 1.00 90.25 86 VAL A O 1
ATOM 713 N N . HIS A 1 87 ? -2.720 0.477 6.732 1.00 88.38 87 HIS A N 1
ATOM 714 C CA . HIS A 1 87 ? -1.932 1.441 7.493 1.00 88.38 87 HIS A CA 1
ATOM 715 C C . HIS A 1 87 ? -0.515 0.922 7.776 1.00 88.38 87 HIS A C 1
ATOM 717 O O . HIS A 1 87 ? 0.462 1.629 7.530 1.00 88.38 87 HIS A O 1
ATOM 723 N N . ASN A 1 88 ? -0.394 -0.319 8.256 1.00 89.25 88 ASN A N 1
ATOM 724 C CA . ASN A 1 88 ? 0.902 -0.922 8.553 1.00 89.25 88 ASN A CA 1
ATOM 725 C C . ASN A 1 88 ? 1.763 -1.076 7.296 1.00 89.25 88 ASN A C 1
ATOM 727 O O . ASN A 1 88 ? 2.951 -0.778 7.356 1.00 89.25 88 ASN A O 1
ATOM 731 N N . PHE A 1 89 ? 1.174 -1.450 6.159 1.00 89.81 89 PHE A N 1
ATOM 732 C CA . PHE A 1 89 ? 1.885 -1.535 4.884 1.00 89.81 89 PHE A CA 1
ATOM 733 C C . PHE A 1 89 ? 2.462 -0.180 4.447 1.00 89.81 89 PHE A C 1
ATOM 735 O O . PHE A 1 89 ? 3.645 -0.079 4.124 1.00 89.81 89 PHE A O 1
ATOM 742 N N . CYS A 1 90 ? 1.667 0.894 4.532 1.00 87.25 90 CYS A N 1
ATOM 743 C CA . CYS A 1 90 ? 2.138 2.244 4.214 1.00 87.25 90 CYS A CA 1
ATOM 744 C C . CYS A 1 90 ? 3.233 2.748 5.168 1.00 87.25 90 CYS A C 1
ATOM 746 O O . CYS A 1 90 ? 4.054 3.572 4.770 1.00 87.25 90 CYS A O 1
ATOM 748 N N . VAL A 1 91 ? 3.226 2.315 6.432 1.00 82.94 91 VAL A N 1
ATOM 749 C CA . VAL A 1 91 ? 4.218 2.735 7.434 1.00 82.94 91 VAL A CA 1
ATOM 750 C C . VAL A 1 91 ? 5.515 1.944 7.306 1.00 82.94 91 VAL A C 1
ATOM 752 O O . VAL A 1 91 ? 6.586 2.542 7.337 1.00 82.94 91 VAL A O 1
ATOM 755 N N . GLN A 1 92 ? 5.415 0.620 7.225 1.00 81.88 92 GLN A N 1
ATOM 756 C CA . GLN A 1 92 ? 6.549 -0.288 7.376 1.00 81.88 92 GLN A CA 1
ATOM 757 C C . GLN A 1 92 ? 7.219 -0.581 6.038 1.00 81.88 92 GLN A C 1
ATOM 759 O O . GLN A 1 92 ? 8.438 -0.506 5.939 1.00 81.88 92 GLN A O 1
ATOM 764 N N . GLU A 1 93 ? 6.432 -0.880 5.004 1.00 78.88 93 GLU A N 1
ATOM 765 C CA . GLU A 1 93 ? 6.987 -1.340 3.731 1.00 78.88 93 GLU A CA 1
ATOM 766 C C . GLU A 1 93 ? 7.295 -0.158 2.813 1.00 78.88 93 GLU A C 1
ATOM 768 O O . GLU A 1 93 ? 8.444 0.043 2.432 1.00 78.88 93 GLU A O 1
ATOM 773 N N . LEU A 1 94 ? 6.301 0.695 2.549 1.00 77.62 94 LEU A N 1
ATOM 774 C CA . LEU A 1 94 ? 6.438 1.816 1.607 1.00 77.62 94 LEU A CA 1
ATOM 775 C C . LEU A 1 94 ? 7.043 3.098 2.195 1.00 77.62 94 LEU A C 1
ATOM 777 O O . LEU A 1 94 ? 7.265 4.056 1.465 1.00 77.62 94 LEU A O 1
ATOM 781 N N . GLY A 1 95 ? 7.170 3.181 3.519 1.00 66.38 95 GLY A N 1
ATOM 782 C CA . GLY A 1 95 ? 7.711 4.363 4.197 1.00 66.38 95 GLY A CA 1
ATOM 783 C C . GLY A 1 95 ? 9.055 4.132 4.880 1.00 66.38 95 GLY A C 1
ATOM 784 O O . GLY A 1 95 ? 9.709 5.104 5.254 1.00 66.38 95 GLY A O 1
ATOM 785 N N . GLY A 1 96 ? 9.429 2.869 5.107 1.00 62.81 96 GLY A N 1
ATOM 786 C CA . GLY A 1 96 ? 10.640 2.490 5.834 1.00 62.81 96 GLY A CA 1
ATOM 787 C C . GLY A 1 96 ? 11.629 1.654 5.025 1.00 62.81 96 GLY A C 1
ATOM 788 O O . GLY A 1 96 ? 12.808 1.647 5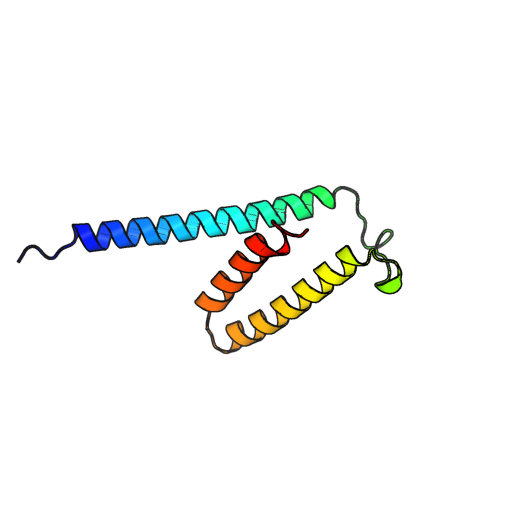.374 1.00 62.81 96 GLY A O 1
ATOM 789 N N . PHE A 1 97 ? 11.177 0.958 3.977 1.00 61.03 97 PHE A N 1
ATOM 790 C CA . PHE A 1 97 ? 12.006 0.031 3.199 1.00 61.03 97 PHE A CA 1
ATOM 791 C C . PHE A 1 97 ? 12.095 0.394 1.708 1.00 61.03 97 PHE A C 1
ATOM 793 O O . PHE A 1 97 ? 13.169 0.253 1.127 1.00 61.03 97 PHE A O 1
ATOM 800 N N . TYR A 1 98 ? 10.996 0.871 1.117 1.00 58.72 98 TYR A N 1
ATOM 801 C CA . TYR A 1 98 ? 10.944 1.505 -0.207 1.00 58.72 98 TYR A CA 1
ATOM 802 C C . TYR A 1 98 ? 11.022 3.030 -0.067 1.00 58.72 98 TYR A C 1
ATOM 804 O O . TYR A 1 98 ? 11.761 3.663 -0.851 1.00 58.72 98 TYR A O 1
#

Radius of gyration: 18.65 Å; chains: 1; bounding box: 39×26×63 Å